Protein AF-A0AAV8E8W4-F1 (afdb_monomer_lite)

Sequence (151 aa):
METLKAFIRPPPPCFDYKTAVHAETRSTVAAVHPELMDLVQGGSLVLVQKRRFGPVPEWRRWFVEPESIWVLGTSHLSEKSAADVERVVGAIRPDNVVVELCRSRAGIMYASADDHNAPLLNSNMFSLSGSRFFGAISRSINLGMLNNSNS

pLDDT: mean 74.59, std 19.93, range [37.84, 97.75]

Foldseek 3Di:
DDDPPPDDDDDPPPDDPLVVQLVVQQVVCVPQPVVLNVCSVVSQKTKDAPVVPDDDDPVCVVDDDDRIDIGGHADQADPVRVVSVVSVCVRVVDPDDDDDDDPLQVCVVPPDPPCPPDDPSPPPPSNDHDPCVPVVVVVVVVPPPPDDDDD

InterPro domains:
  IPR046345 TraB/PryY-like [PTHR21530] (27-118)

Secondary structure (DSSP, 8-state):
--------PPPPTT--HHHHHHHHHHHHHHHH-GGGHHHHHTT-EEEEEGGGS-SPPGGGTT----SEEEEE---TT-HHHHHHHHHHHHHH--S-------HHHHHHHT--TT-TTS------GGG--STTHHHHHHHHHTTSSSS----

Radius of gyration: 22.58 Å; chains: 1; bounding box: 52×32×78 Å

Organism: NCBI:txid906938

Structure (mmCIF, N/CA/C/O backbone):
data_AF-A0AAV8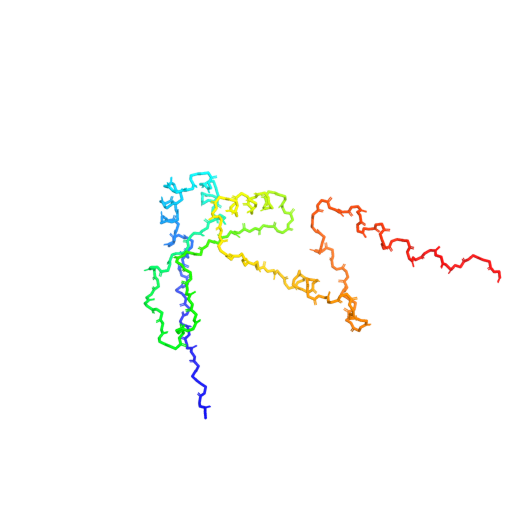E8W4-F1
#
_entry.id   AF-A0AAV8E8W4-F1
#
loop_
_atom_site.group_PDB
_atom_site.id
_atom_site.type_symbol
_atom_site.label_atom_id
_atom_site.label_alt_id
_atom_site.label_comp_id
_atom_site.label_asym_id
_atom_site.label_entity_id
_atom_site.label_seq_id
_atom_site.pdbx_PDB_ins_code
_atom_site.Cartn_x
_atom_site.Cartn_y
_atom_site.Cartn_z
_atom_site.occupancy
_atom_site.B_iso_or_equiv
_atom_site.auth_seq_id
_atom_site.auth_comp_id
_atom_site.auth_asym_id
_atom_site.auth_atom_id
_atom_site.pdbx_PDB_model_num
ATOM 1 N N . MET A 1 1 ? 37.339 3.030 -7.426 1.00 42.34 1 MET A N 1
ATOM 2 C CA . MET A 1 1 ? 35.958 2.519 -7.331 1.00 42.34 1 MET A CA 1
ATOM 3 C C . MET A 1 1 ? 35.044 3.735 -7.358 1.00 42.34 1 MET A C 1
ATOM 5 O O . MET A 1 1 ? 34.866 4.376 -6.332 1.00 42.34 1 MET A O 1
ATOM 9 N N . GLU A 1 2 ? 34.619 4.150 -8.552 1.00 51.53 2 GLU A N 1
ATOM 10 C CA . GLU A 1 2 ? 33.780 5.342 -8.727 1.00 51.53 2 GLU A CA 1
ATOM 11 C C . GLU A 1 2 ? 32.346 5.050 -8.282 1.00 51.53 2 GLU A C 1
ATOM 13 O O . GLU A 1 2 ? 31.753 4.033 -8.642 1.00 51.53 2 GLU A O 1
ATOM 18 N N . THR A 1 3 ? 31.791 5.939 -7.467 1.00 54.34 3 THR A N 1
ATOM 19 C CA . THR A 1 3 ? 30.402 5.888 -7.024 1.00 54.34 3 THR A CA 1
ATOM 20 C C . THR A 1 3 ? 29.497 6.366 -8.157 1.00 54.34 3 THR A C 1
ATOM 22 O O . THR A 1 3 ? 29.391 7.559 -8.436 1.00 54.34 3 THR A O 1
ATOM 25 N N . LEU A 1 4 ? 28.810 5.432 -8.822 1.00 58.31 4 LEU A N 1
ATOM 26 C CA . LEU A 1 4 ? 27.737 5.762 -9.761 1.00 58.31 4 LEU A CA 1
ATOM 27 C C . LEU A 1 4 ? 26.595 6.438 -8.992 1.00 58.31 4 LEU A C 1
ATOM 29 O O . LEU A 1 4 ? 25.781 5.789 -8.334 1.00 58.31 4 LEU A O 1
ATOM 33 N N . LYS A 1 5 ? 26.548 7.770 -9.055 1.00 60.12 5 LYS A N 1
ATOM 34 C CA . LYS A 1 5 ? 25.469 8.573 -8.481 1.00 60.12 5 LYS A CA 1
ATOM 35 C C . LYS A 1 5 ? 24.228 8.392 -9.357 1.00 60.12 5 LYS A C 1
ATOM 37 O O . LYS A 1 5 ? 24.084 9.050 -10.383 1.00 60.12 5 LYS A O 1
ATOM 42 N N . ALA A 1 6 ? 23.351 7.464 -8.978 1.00 63.50 6 ALA A N 1
ATOM 43 C CA . ALA A 1 6 ? 22.080 7.257 -9.662 1.00 63.50 6 ALA A CA 1
ATOM 44 C C . ALA A 1 6 ? 21.242 8.545 -9.584 1.00 63.50 6 ALA A C 1
ATOM 46 O O . ALA A 1 6 ? 20.779 8.940 -8.514 1.00 63.50 6 ALA A O 1
ATOM 47 N N . PHE A 1 7 ? 21.080 9.227 -10.719 1.00 64.00 7 PHE A N 1
ATOM 48 C CA . PHE A 1 7 ? 20.262 10.430 -10.811 1.00 64.00 7 PHE A CA 1
ATOM 49 C C . PHE A 1 7 ? 18.808 10.028 -11.065 1.00 64.00 7 PHE A C 1
ATOM 51 O O . PHE A 1 7 ? 18.405 9.761 -12.199 1.00 64.00 7 PHE A O 1
ATOM 58 N N . ILE A 1 8 ? 18.022 9.950 -9.994 1.00 74.00 8 ILE A N 1
ATOM 59 C CA . ILE A 1 8 ? 16.581 9.715 -10.084 1.00 74.00 8 ILE A CA 1
ATOM 60 C C . ILE A 1 8 ? 15.929 11.043 -10.469 1.00 74.00 8 ILE A C 1
ATOM 62 O O . ILE A 1 8 ? 15.988 12.010 -9.709 1.00 74.00 8 ILE A O 1
ATOM 66 N N . ARG A 1 9 ? 15.322 11.109 -11.660 1.00 76.62 9 ARG A N 1
ATOM 67 C CA . ARG A 1 9 ? 14.542 12.286 -12.061 1.00 76.62 9 ARG A CA 1
ATOM 68 C C . ARG A 1 9 ? 13.274 12.329 -11.205 1.00 76.62 9 ARG A C 1
ATOM 70 O O . ARG A 1 9 ? 12.556 11.327 -11.185 1.00 76.62 9 ARG A O 1
ATOM 77 N N . PRO A 1 10 ? 12.990 13.436 -10.503 1.00 77.31 10 PRO A N 1
ATOM 78 C CA . PRO A 1 10 ? 11.746 13.544 -9.765 1.00 77.31 10 PRO A CA 1
ATOM 79 C C . PRO A 1 10 ? 10.560 13.515 -10.740 1.00 77.31 10 PRO A C 1
ATOM 81 O O . PRO A 1 10 ? 10.707 13.907 -11.905 1.00 77.31 10 PRO A O 1
ATOM 84 N N . PRO A 1 11 ? 9.382 13.063 -10.284 1.00 79.31 11 PRO A N 1
ATOM 85 C CA . PRO A 1 11 ? 8.165 13.209 -11.065 1.00 79.31 11 PRO A CA 1
ATOM 86 C C . PRO A 1 11 ? 7.886 14.699 -11.357 1.00 79.31 11 PRO A C 1
ATOM 88 O O . PRO A 1 11 ? 8.284 15.563 -10.568 1.00 79.31 11 PRO A O 1
ATOM 91 N N . PRO A 1 12 ? 7.212 15.026 -12.477 1.00 88.31 12 PRO A N 1
ATOM 92 C CA . PRO A 1 12 ? 6.802 16.394 -12.780 1.00 88.31 12 PRO A CA 1
ATOM 93 C C . PRO A 1 12 ? 6.003 17.027 -11.626 1.00 88.31 12 PRO A C 1
ATOM 95 O O . PRO A 1 12 ? 5.236 16.316 -10.978 1.00 88.31 12 PRO A O 1
ATOM 98 N N . PRO A 1 13 ? 6.088 18.352 -11.399 1.00 85.69 13 PRO A N 1
ATOM 99 C CA . PRO A 1 13 ? 5.379 19.014 -10.295 1.00 85.69 13 PRO A CA 1
ATOM 100 C C . PRO A 1 13 ? 3.854 18.827 -10.298 1.00 85.69 13 PRO A C 1
ATOM 102 O O . PRO A 1 13 ? 3.220 18.918 -9.255 1.00 85.69 13 PRO A O 1
ATOM 105 N N . CYS A 1 14 ? 3.260 18.569 -11.466 1.00 86.12 14 CYS A N 1
ATOM 106 C CA . CYS A 1 14 ? 1.826 18.335 -11.642 1.00 86.12 14 CYS A CA 1
ATOM 107 C C . CYS A 1 14 ? 1.427 16.850 -11.619 1.00 86.12 14 CYS A C 1
ATOM 109 O O . CYS A 1 14 ? 0.268 16.522 -11.866 1.00 86.12 14 CYS A O 1
ATOM 111 N N . PHE A 1 15 ? 2.372 15.939 -11.387 1.00 80.94 15 PHE A N 1
ATOM 112 C CA . PHE A 1 15 ? 2.097 14.513 -11.434 1.00 80.94 15 PHE A CA 1
ATOM 113 C C . PHE A 1 15 ? 1.403 14.048 -10.151 1.00 80.94 15 PHE A C 1
ATOM 115 O O . PHE A 1 15 ? 2.014 13.981 -9.085 1.00 80.94 15 PHE A O 1
ATOM 122 N N . ASP A 1 16 ? 0.130 13.677 -10.274 1.00 82.00 16 ASP A N 1
ATOM 123 C CA . ASP A 1 16 ? -0.620 13.031 -9.202 1.00 82.00 16 ASP A CA 1
ATOM 124 C C . ASP A 1 16 ? -0.595 11.507 -9.370 1.00 82.00 16 ASP A C 1
ATOM 126 O O . ASP A 1 16 ? -1.309 10.925 -10.195 1.00 82.00 16 ASP A O 1
ATOM 130 N N . TYR A 1 17 ? 0.218 10.853 -8.539 1.00 76.62 17 TYR A N 1
ATOM 131 C CA . TYR A 1 17 ? 0.325 9.399 -8.532 1.00 76.62 17 TYR A CA 1
ATOM 132 C C . TYR A 1 17 ? -1.007 8.723 -8.198 1.00 76.62 17 TYR A C 1
ATOM 134 O O . TYR A 1 17 ? -1.311 7.689 -8.790 1.00 76.62 17 TYR A O 1
ATOM 142 N N . LYS A 1 18 ? -1.821 9.303 -7.299 1.00 74.19 18 LYS A N 1
ATOM 143 C CA . LYS A 1 18 ? -3.108 8.712 -6.907 1.00 74.19 18 LYS A CA 1
ATOM 144 C C . LYS A 1 18 ? -4.025 8.639 -8.115 1.00 74.19 18 LYS A C 1
ATOM 146 O O . LYS A 1 18 ? -4.494 7.557 -8.452 1.00 74.19 18 LYS A O 1
ATOM 151 N N . THR A 1 19 ? -4.203 9.747 -8.830 1.00 80.00 19 THR A N 1
ATOM 152 C CA . THR A 1 19 ? -5.011 9.763 -10.057 1.00 80.00 19 THR A CA 1
ATOM 153 C C . THR A 1 19 ? -4.464 8.797 -11.114 1.00 80.00 19 THR A C 1
ATOM 155 O O . THR A 1 19 ? -5.239 8.063 -11.730 1.00 80.00 19 THR A O 1
ATOM 158 N N . ALA A 1 20 ? -3.138 8.710 -11.272 1.00 81.00 20 ALA A N 1
ATOM 159 C CA . ALA A 1 20 ? -2.498 7.839 -12.261 1.00 81.00 20 ALA A CA 1
ATOM 160 C C . ALA A 1 20 ? -2.723 6.328 -12.030 1.00 81.00 20 ALA A C 1
ATOM 162 O O . ALA A 1 20 ? -2.596 5.535 -12.968 1.00 81.00 20 ALA A O 1
ATOM 163 N N . VAL A 1 21 ? -3.017 5.898 -10.799 1.00 83.62 21 VAL A N 1
ATOM 164 C CA . VAL A 1 21 ? -3.207 4.474 -10.439 1.00 83.62 21 VAL A CA 1
ATOM 165 C C . VAL A 1 21 ? -4.655 4.142 -10.066 1.00 83.62 21 VAL A C 1
ATOM 167 O O . VAL A 1 21 ? -5.040 2.973 -10.024 1.00 83.62 21 VAL A O 1
ATOM 170 N N . HIS A 1 22 ? -5.479 5.159 -9.813 1.00 85.62 22 HIS A N 1
ATOM 171 C CA . HIS A 1 22 ? -6.803 4.997 -9.221 1.00 85.62 22 HIS A CA 1
ATOM 172 C C . HIS A 1 22 ? -7.805 4.275 -10.129 1.00 85.62 22 HIS A C 1
ATOM 174 O O . HIS A 1 22 ? -8.544 3.425 -9.640 1.00 85.62 22 HIS A O 1
ATOM 180 N N . ALA A 1 23 ? -7.821 4.546 -11.439 1.00 86.94 23 ALA A N 1
ATOM 181 C CA . ALA A 1 23 ? -8.746 3.871 -12.360 1.00 86.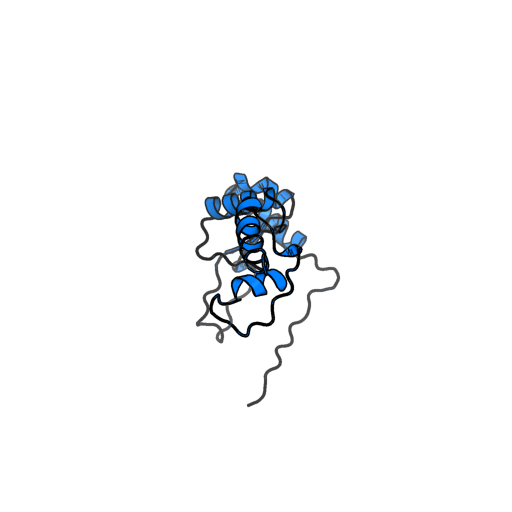94 23 ALA A CA 1
ATOM 182 C C . ALA A 1 23 ? -8.498 2.351 -12.419 1.00 86.94 23 ALA A C 1
ATOM 184 O O . ALA A 1 23 ? -9.432 1.553 -12.354 1.00 86.94 23 ALA A O 1
ATOM 185 N N . GLU A 1 24 ? -7.228 1.953 -12.481 1.00 88.50 24 GLU A N 1
ATOM 186 C CA . GLU A 1 24 ? -6.810 0.549 -12.497 1.00 88.50 24 GLU A CA 1
ATOM 187 C C . GLU A 1 24 ? -7.026 -0.129 -11.141 1.00 88.50 24 GLU A C 1
ATOM 189 O O . GLU A 1 24 ? -7.538 -1.249 -11.095 1.00 88.50 24 GLU A O 1
ATOM 194 N N . THR A 1 25 ? -6.717 0.575 -10.043 1.00 92.50 25 THR A N 1
ATOM 195 C CA . THR A 1 25 ? -7.022 0.113 -8.680 1.00 92.50 25 THR A CA 1
ATOM 196 C C . THR A 1 25 ? -8.516 -0.165 -8.550 1.00 92.50 25 THR A C 1
ATOM 198 O O . THR A 1 25 ? -8.904 -1.264 -8.173 1.00 92.50 25 THR A O 1
ATOM 201 N N . ARG A 1 26 ? -9.367 0.796 -8.928 1.00 94.12 26 ARG A N 1
ATOM 202 C CA . ARG A 1 26 ? -10.825 0.658 -8.864 1.00 94.12 26 ARG A CA 1
ATOM 203 C C . ARG A 1 26 ? -11.320 -0.522 -9.691 1.00 94.12 26 ARG A C 1
ATOM 205 O O . ARG A 1 26 ? -12.110 -1.305 -9.186 1.00 94.12 26 ARG A O 1
ATOM 212 N N . SER A 1 27 ? -10.860 -0.653 -10.935 1.00 93.69 27 SER A N 1
ATOM 213 C CA . SER A 1 27 ? -11.266 -1.756 -11.813 1.00 93.69 27 SER A CA 1
ATOM 214 C C . SER A 1 27 ? -10.895 -3.119 -11.217 1.00 93.69 27 SER A C 1
ATOM 216 O O . SER A 1 27 ? -11.735 -4.009 -11.114 1.00 93.69 27 SER A O 1
ATOM 218 N N . THR A 1 28 ? -9.656 -3.257 -10.736 1.00 93.44 28 THR A N 1
ATOM 219 C CA . THR A 1 28 ? -9.162 -4.517 -10.164 1.00 93.44 28 THR A CA 1
ATOM 220 C C . THR A 1 28 ? -9.876 -4.863 -8.859 1.00 93.44 28 THR A C 1
ATOM 222 O O . THR A 1 28 ? -10.318 -5.993 -8.677 1.00 93.44 28 THR A O 1
ATOM 225 N N . VAL A 1 29 ? -10.042 -3.888 -7.962 1.00 95.38 29 VAL A N 1
ATOM 226 C CA . VAL A 1 29 ? -10.720 -4.097 -6.677 1.00 95.38 29 VAL A CA 1
ATOM 227 C C . VAL A 1 29 ? -12.201 -4.397 -6.883 1.00 95.38 29 VAL A C 1
ATOM 229 O O . VAL A 1 29 ? -12.714 -5.292 -6.229 1.00 95.38 29 VAL A O 1
ATOM 232 N N . ALA A 1 30 ? -12.879 -3.751 -7.836 1.00 95.19 30 ALA A N 1
ATOM 233 C CA . ALA A 1 30 ? -14.277 -4.064 -8.149 1.00 95.19 30 ALA A CA 1
ATOM 234 C C . ALA A 1 30 ? -14.470 -5.523 -8.584 1.00 95.19 30 ALA A C 1
ATOM 236 O O . ALA A 1 30 ? -15.509 -6.111 -8.299 1.00 95.19 30 ALA A O 1
ATOM 237 N N . ALA A 1 31 ? -13.480 -6.086 -9.280 1.00 94.81 31 ALA A N 1
ATOM 238 C CA . ALA A 1 31 ? -13.536 -7.448 -9.790 1.00 94.81 31 ALA A CA 1
ATOM 239 C C . ALA A 1 31 ? -13.132 -8.503 -8.749 1.00 94.81 31 ALA A C 1
ATOM 241 O O . ALA A 1 31 ? -13.734 -9.572 -8.714 1.00 94.81 31 ALA A O 1
ATOM 242 N N . VAL A 1 32 ? -12.104 -8.227 -7.938 1.00 95.00 32 VAL A N 1
ATOM 243 C CA . VAL A 1 32 ? -11.467 -9.246 -7.081 1.00 95.00 32 VAL A CA 1
ATOM 244 C C . VAL A 1 32 ? -11.815 -9.081 -5.601 1.00 95.00 32 VAL A C 1
ATOM 246 O O . VAL A 1 32 ? -11.978 -10.078 -4.908 1.00 95.00 32 VAL A O 1
ATOM 249 N N . HIS A 1 33 ? -11.952 -7.841 -5.128 1.00 96.62 33 HIS A N 1
ATOM 250 C CA . HIS A 1 33 ? -12.168 -7.506 -3.716 1.00 96.62 33 HIS A CA 1
ATOM 251 C C . HIS A 1 33 ? -13.221 -6.394 -3.558 1.00 96.62 33 HIS A C 1
ATOM 253 O O . HIS A 1 33 ? -12.907 -5.316 -3.035 1.00 96.62 33 HIS A O 1
ATOM 259 N N . PRO A 1 34 ? -14.464 -6.580 -4.051 1.00 96.69 34 PRO A N 1
ATOM 260 C CA . PRO A 1 34 ? -15.495 -5.542 -3.997 1.00 96.69 34 PRO A CA 1
ATOM 261 C C . PRO A 1 34 ? -15.785 -5.074 -2.563 1.00 96.69 34 PRO A C 1
ATOM 263 O O . PRO A 1 34 ? -16.160 -3.920 -2.357 1.00 96.69 34 PRO A O 1
ATOM 266 N N . GLU A 1 35 ? -15.540 -5.926 -1.567 1.00 97.19 35 GLU A N 1
ATOM 267 C CA . GLU A 1 35 ? -15.621 -5.616 -0.143 1.00 97.19 35 GLU A CA 1
ATOM 268 C C . GLU A 1 35 ? -14.636 -4.538 0.325 1.00 97.19 35 GLU A C 1
ATOM 270 O O . GLU A 1 35 ? -14.821 -4.025 1.422 1.00 97.19 35 GLU A O 1
ATOM 275 N N . LEU A 1 36 ? -13.614 -4.184 -0.467 1.00 97.56 36 LEU A N 1
ATOM 276 C CA . LEU A 1 36 ? -12.628 -3.130 -0.179 1.00 97.56 36 LEU A CA 1
ATOM 277 C C . LEU A 1 36 ? -12.870 -1.834 -0.975 1.00 97.56 36 LEU A C 1
ATOM 279 O O . LEU A 1 36 ? -12.061 -0.902 -0.917 1.00 97.56 36 LEU A O 1
ATOM 283 N N . MET A 1 37 ? -13.957 -1.760 -1.749 1.00 96.94 37 MET A N 1
ATOM 284 C CA . MET A 1 37 ? -14.214 -0.649 -2.671 1.00 96.94 37 MET A CA 1
ATOM 285 C C . MET A 1 37 ? -14.335 0.707 -1.967 1.00 96.94 37 MET A C 1
ATOM 287 O O . MET A 1 37 ? -13.885 1.722 -2.501 1.00 96.94 37 MET A O 1
ATOM 291 N N . ASP A 1 38 ? -14.900 0.733 -0.763 1.00 96.88 38 ASP A N 1
ATOM 292 C CA . ASP A 1 38 ? -15.025 1.938 0.060 1.00 96.88 38 ASP A CA 1
ATOM 293 C C . ASP A 1 38 ? -13.658 2.578 0.355 1.00 96.88 38 ASP A C 1
ATOM 295 O O . ASP A 1 38 ? -13.528 3.801 0.316 1.00 96.88 38 ASP A O 1
ATOM 299 N N . LEU A 1 39 ? -12.611 1.771 0.565 1.00 96.06 39 LEU A N 1
ATOM 300 C CA . LEU A 1 39 ? -11.256 2.269 0.821 1.00 96.06 39 LEU A CA 1
ATOM 301 C C . LEU A 1 39 ? -10.606 2.860 -0.425 1.00 96.06 39 LEU A C 1
ATOM 303 O O . LEU A 1 39 ? -9.846 3.827 -0.327 1.00 96.06 39 LEU A O 1
ATOM 307 N N . VAL A 1 40 ? -10.904 2.297 -1.596 1.00 95.06 40 VAL A N 1
ATOM 308 C CA . VAL A 1 40 ? -10.432 2.833 -2.878 1.00 95.06 40 VAL A CA 1
ATOM 309 C C . VAL A 1 40 ? -11.144 4.145 -3.187 1.00 95.06 40 VAL A C 1
ATOM 311 O O . VAL A 1 40 ? -10.494 5.129 -3.529 1.00 95.06 40 VAL A O 1
ATOM 314 N N . GLN A 1 41 ? -12.468 4.190 -3.014 1.00 92.94 41 GLN A N 1
ATOM 315 C CA . GLN A 1 41 ? -13.268 5.402 -3.206 1.00 92.94 41 GLN A CA 1
ATOM 316 C C . GLN A 1 41 ? -12.877 6.512 -2.224 1.00 92.94 41 GLN A C 1
ATOM 318 O O . GLN A 1 41 ? -12.823 7.676 -2.612 1.00 92.94 41 GLN A O 1
ATOM 323 N N . GLY A 1 42 ? -12.547 6.147 -0.982 1.00 91.50 42 GLY A N 1
ATOM 324 C CA . GLY A 1 42 ? -12.006 7.055 0.029 1.00 91.50 42 GLY A CA 1
ATOM 325 C C . GLY A 1 42 ? -10.549 7.473 -0.209 1.00 91.50 42 GLY A C 1
ATOM 326 O O . GLY A 1 42 ? -10.045 8.344 0.495 1.00 91.50 42 GLY A O 1
ATOM 327 N N . GLY A 1 43 ? -9.860 6.879 -1.190 1.00 91.44 43 GLY A N 1
ATOM 328 C CA . GLY A 1 43 ? -8.469 7.198 -1.525 1.00 91.44 43 GLY A CA 1
ATOM 329 C C . GLY A 1 43 ? -7.437 6.711 -0.502 1.00 91.44 43 GLY A C 1
ATOM 330 O O . GLY A 1 43 ? -6.299 7.196 -0.511 1.00 91.44 43 GLY A O 1
ATOM 331 N N . SER A 1 44 ? -7.828 5.778 0.370 1.00 93.44 44 SER A N 1
ATOM 332 C CA . SER A 1 44 ? -6.976 5.178 1.401 1.00 93.44 44 SER A CA 1
ATOM 333 C C . SER A 1 44 ? -6.310 3.886 0.943 1.00 93.44 44 SER A C 1
ATOM 335 O O . SER A 1 44 ? -5.269 3.546 1.490 1.00 93.44 44 SER A O 1
ATOM 337 N N . LEU A 1 45 ? -6.860 3.181 -0.050 1.00 95.38 45 LEU A N 1
ATOM 338 C CA . LEU A 1 45 ? -6.275 1.958 -0.602 1.00 95.38 45 LEU A CA 1
ATOM 339 C C . LEU A 1 45 ? -5.878 2.149 -2.068 1.00 95.38 45 LEU A C 1
ATOM 341 O O . LEU A 1 45 ? -6.680 2.590 -2.892 1.00 95.38 45 LEU A O 1
ATOM 345 N N . VAL A 1 46 ? -4.637 1.788 -2.386 1.00 94.56 46 VAL A N 1
ATOM 346 C CA . VAL A 1 46 ? -4.054 1.869 -3.728 1.00 94.56 46 VAL A CA 1
ATOM 347 C C . VAL A 1 46 ? -3.386 0.546 -4.089 1.00 94.56 46 VAL A C 1
ATOM 349 O O . VAL A 1 46 ? -2.689 -0.044 -3.265 1.00 94.56 46 VAL A O 1
ATOM 352 N N . LEU A 1 47 ? -3.558 0.110 -5.338 1.00 93.69 47 LEU A N 1
ATOM 353 C CA . LEU A 1 47 ? -2.876 -1.048 -5.909 1.00 93.69 47 LEU A CA 1
ATOM 354 C C . LEU A 1 47 ? -1.811 -0.590 -6.911 1.00 93.69 47 LEU A C 1
ATOM 356 O O . LEU A 1 47 ? -2.094 0.142 -7.860 1.00 93.69 47 LEU A O 1
ATOM 360 N N . VAL A 1 48 ? -0.588 -1.077 -6.726 1.00 90.31 48 VAL A N 1
ATOM 361 C CA . VAL A 1 48 ? 0.542 -0.877 -7.631 1.00 90.31 48 VAL A CA 1
ATOM 362 C C . VAL A 1 48 ? 0.940 -2.226 -8.209 1.00 90.31 48 VAL A C 1
ATOM 364 O O . VAL A 1 48 ? 1.315 -3.131 -7.472 1.00 90.31 48 VAL A O 1
ATOM 367 N N . GLN A 1 49 ? 0.855 -2.378 -9.528 1.00 87.25 49 GLN A N 1
ATOM 368 C CA . GLN A 1 49 ? 1.197 -3.632 -10.200 1.00 87.25 49 GLN A CA 1
ATOM 369 C C . GLN A 1 49 ? 2.539 -3.527 -10.909 1.00 87.25 49 GLN A C 1
ATOM 371 O O . GLN A 1 49 ? 2.808 -2.550 -11.613 1.00 87.25 49 GLN A O 1
ATOM 376 N N . LYS A 1 50 ? 3.342 -4.582 -10.778 1.00 82.50 50 LYS A N 1
ATOM 377 C CA . LYS A 1 50 ? 4.680 -4.690 -11.363 1.00 82.50 50 LYS A CA 1
ATOM 378 C C . LYS A 1 50 ? 4.701 -4.446 -12.863 1.00 82.50 50 LYS A C 1
ATOM 380 O O . LYS A 1 50 ? 5.596 -3.772 -13.343 1.00 82.50 50 LYS A O 1
ATOM 385 N N . ARG A 1 51 ? 3.672 -4.896 -13.594 1.00 76.19 51 ARG A N 1
ATOM 386 C CA . ARG A 1 51 ? 3.530 -4.705 -15.054 1.00 76.19 51 ARG A CA 1
ATOM 387 C C . ARG A 1 51 ? 3.657 -3.250 -15.530 1.00 76.19 51 ARG A C 1
ATOM 389 O O . ARG A 1 51 ? 3.848 -3.019 -16.719 1.00 76.19 51 ARG A O 1
ATOM 396 N N . ARG A 1 52 ? 3.515 -2.272 -14.628 1.00 73.31 52 ARG A N 1
ATOM 397 C CA . ARG A 1 52 ? 3.705 -0.842 -14.917 1.00 73.31 52 ARG A CA 1
ATOM 398 C C . ARG A 1 52 ? 5.167 -0.420 -14.987 1.00 73.31 52 ARG A C 1
ATOM 400 O O . ARG A 1 52 ? 5.473 0.610 -15.582 1.00 73.31 52 ARG A O 1
ATOM 407 N N . PHE A 1 53 ? 6.050 -1.177 -14.357 1.00 71.06 53 PHE A N 1
ATOM 408 C CA . PHE A 1 53 ? 7.473 -0.913 -14.310 1.00 71.06 53 PHE A CA 1
ATOM 409 C C . PHE A 1 53 ? 8.156 -1.929 -15.224 1.00 71.06 53 PHE A C 1
ATOM 411 O O . PHE A 1 53 ? 7.761 -3.090 -15.296 1.00 71.06 53 PHE A O 1
ATOM 418 N N . GLY A 1 54 ? 9.108 -1.453 -16.029 1.00 72.75 54 GLY A N 1
ATOM 419 C CA . GLY A 1 54 ? 9.804 -2.283 -17.011 1.00 72.75 54 GLY A CA 1
ATOM 420 C C . GLY A 1 54 ? 10.531 -3.480 -16.377 1.00 72.75 54 GLY A C 1
ATOM 421 O O . GLY A 1 54 ? 10.499 -3.667 -15.161 1.00 72.75 54 GLY A O 1
ATOM 422 N N . PRO A 1 55 ? 11.218 -4.300 -17.184 1.00 76.38 55 PRO A N 1
ATOM 423 C CA . PRO A 1 55 ? 11.908 -5.479 -16.673 1.00 76.38 55 PRO A CA 1
ATOM 424 C C . PRO A 1 55 ? 12.877 -5.123 -15.537 1.00 76.38 55 PRO A C 1
ATOM 426 O O . PRO A 1 55 ? 13.549 -4.088 -15.577 1.00 76.38 55 PRO A O 1
ATOM 429 N N . VAL A 1 56 ? 12.965 -6.007 -14.536 1.00 72.19 56 VAL A N 1
ATOM 430 C CA . VAL A 1 56 ? 13.896 -5.848 -13.412 1.00 72.19 56 VAL A CA 1
ATOM 431 C C . VAL A 1 56 ? 15.324 -5.753 -13.969 1.00 72.19 56 VAL A C 1
ATOM 433 O O . VAL A 1 56 ? 15.745 -6.650 -14.704 1.00 72.19 56 VAL A O 1
ATOM 436 N N . PRO A 1 57 ? 16.088 -4.696 -13.640 1.00 77.94 57 PRO A N 1
ATOM 437 C CA . PRO A 1 57 ? 17.453 -4.546 -14.125 1.00 77.94 57 PRO A CA 1
ATOM 438 C C . PRO A 1 57 ? 18.355 -5.722 -13.726 1.00 77.94 57 PRO A C 1
ATOM 440 O O . PRO A 1 57 ? 18.258 -6.239 -12.613 1.00 77.94 57 PRO A O 1
ATOM 443 N N . GLU A 1 58 ? 19.308 -6.090 -14.587 1.00 79.56 58 GLU A N 1
ATOM 444 C CA . GLU A 1 58 ? 20.175 -7.263 -14.377 1.00 79.56 58 GLU A CA 1
ATOM 445 C C . GLU A 1 58 ? 20.981 -7.252 -13.067 1.00 79.56 58 GLU A C 1
ATOM 447 O O . GLU A 1 58 ? 21.331 -8.313 -12.548 1.00 79.56 58 GLU A O 1
ATOM 452 N N . TRP A 1 59 ? 21.272 -6.071 -12.519 1.00 78.19 59 TRP A N 1
ATOM 453 C CA . TRP A 1 59 ? 22.001 -5.889 -11.259 1.00 78.19 59 TRP A CA 1
ATOM 454 C C . TRP A 1 59 ? 21.127 -6.097 -10.009 1.00 78.19 59 TRP A C 1
ATOM 456 O O . TRP A 1 59 ? 21.626 -6.013 -8.892 1.00 78.19 59 TRP A O 1
ATOM 466 N N . ARG A 1 60 ? 19.825 -6.368 -10.171 1.00 75.44 60 ARG A N 1
ATOM 467 C CA . ARG A 1 60 ? 18.872 -6.666 -9.088 1.00 75.44 60 ARG A CA 1
ATOM 468 C C . ARG A 1 60 ? 18.300 -8.083 -9.147 1.00 75.44 60 ARG A C 1
ATOM 470 O O . ARG A 1 60 ? 17.304 -8.355 -8.493 1.00 75.44 60 ARG A O 1
ATOM 477 N N . ARG A 1 61 ? 18.951 -9.009 -9.860 1.00 69.94 61 ARG A N 1
ATOM 478 C CA . ARG A 1 61 ? 18.476 -10.398 -10.038 1.00 69.94 61 ARG A CA 1
ATOM 479 C C . ARG A 1 61 ? 18.200 -11.166 -8.737 1.00 69.94 61 ARG A C 1
ATOM 481 O O . ARG A 1 61 ? 17.359 -12.056 -8.742 1.00 69.94 61 ARG A O 1
ATOM 488 N N . TRP A 1 62 ? 18.874 -10.827 -7.636 1.00 73.06 62 TRP A N 1
ATOM 489 C CA . TRP A 1 62 ? 18.653 -11.454 -6.322 1.00 73.06 62 TRP A CA 1
ATOM 490 C C . TRP A 1 62 ? 17.371 -10.986 -5.618 1.00 73.06 62 TRP A C 1
ATOM 492 O O . TRP A 1 62 ? 16.983 -11.570 -4.612 1.00 73.06 62 TRP A O 1
ATOM 502 N N . PHE A 1 63 ? 16.727 -9.930 -6.121 1.00 72.75 63 PHE A N 1
ATOM 503 C CA . PHE A 1 63 ? 15.481 -9.392 -5.594 1.00 72.75 63 PHE A CA 1
ATOM 504 C C . PHE A 1 63 ? 14.331 -9.712 -6.549 1.00 72.75 63 PHE A C 1
ATOM 506 O O . PHE A 1 63 ? 14.332 -9.295 -7.708 1.00 72.75 63 PHE A O 1
ATOM 513 N N . VAL A 1 64 ? 13.327 -10.427 -6.046 1.00 75.62 64 VAL A N 1
ATOM 514 C CA . VAL A 1 64 ? 12.088 -10.689 -6.778 1.00 75.62 64 VAL A CA 1
ATOM 515 C C . VAL A 1 64 ? 11.086 -9.602 -6.410 1.00 75.62 64 VAL A C 1
ATOM 517 O O . VAL A 1 64 ? 10.593 -9.559 -5.286 1.00 75.62 64 VAL A O 1
ATOM 520 N N . GLU A 1 65 ? 10.801 -8.703 -7.352 1.00 76.50 65 GLU A N 1
ATOM 521 C CA . GLU A 1 65 ? 9.761 -7.693 -7.156 1.00 76.50 65 GLU A CA 1
ATOM 522 C C . GLU A 1 65 ? 8.379 -8.367 -7.110 1.00 76.50 65 GLU A C 1
ATOM 524 O O . GLU A 1 65 ? 8.089 -9.182 -8.001 1.00 76.50 65 GLU A O 1
ATOM 529 N N . PRO A 1 66 ? 7.538 -8.046 -6.106 1.00 86.38 66 PRO A N 1
ATOM 530 C CA . PRO A 1 66 ? 6.199 -8.608 -5.995 1.00 86.38 66 PRO A CA 1
ATOM 531 C C . PRO A 1 66 ? 5.338 -8.207 -7.195 1.00 86.38 66 PRO A C 1
ATOM 533 O O . PRO A 1 66 ? 5.442 -7.094 -7.701 1.00 86.38 66 PRO A O 1
ATOM 536 N N . GLU A 1 67 ? 4.442 -9.096 -7.624 1.00 87.38 67 GLU A N 1
ATOM 537 C CA . GLU A 1 67 ? 3.529 -8.824 -8.746 1.00 87.38 67 GLU A CA 1
ATOM 538 C C . GLU A 1 67 ? 2.557 -7.670 -8.444 1.00 87.38 67 GLU A C 1
ATOM 540 O O . GLU A 1 67 ? 2.196 -6.889 -9.332 1.00 87.38 67 GLU A O 1
ATOM 545 N N . SER A 1 68 ? 2.181 -7.523 -7.172 1.00 91.19 68 SER A N 1
ATOM 546 C CA . SER A 1 68 ? 1.332 -6.446 -6.672 1.00 91.19 68 SER A CA 1
ATOM 547 C C . SER A 1 68 ? 1.803 -5.934 -5.318 1.00 91.19 68 SER A C 1
ATOM 549 O O . SER A 1 68 ? 2.096 -6.723 -4.421 1.00 91.19 68 SER A O 1
ATOM 551 N N . ILE A 1 69 ? 1.778 -4.617 -5.14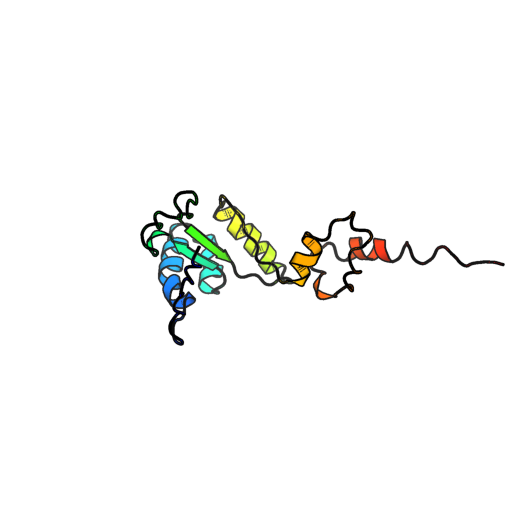8 1.00 92.62 69 ILE A N 1
ATOM 552 C CA . ILE A 1 69 ? 1.963 -3.929 -3.874 1.00 92.62 69 ILE A CA 1
ATOM 553 C C . ILE A 1 69 ? 0.659 -3.207 -3.545 1.00 92.62 69 ILE A C 1
ATOM 555 O O . ILE A 1 69 ? 0.165 -2.400 -4.334 1.00 92.62 69 ILE A O 1
ATOM 559 N N . TRP A 1 70 ? 0.120 -3.485 -2.363 1.00 94.69 70 TRP A N 1
ATOM 560 C CA . TRP A 1 70 ? -1.070 -2.831 -1.833 1.00 94.69 70 TRP A CA 1
ATOM 561 C C . TRP A 1 70 ? -0.652 -1.808 -0.785 1.00 94.69 70 TRP A C 1
ATOM 563 O O . TRP A 1 70 ? 0.008 -2.150 0.195 1.00 94.69 70 TRP A O 1
ATOM 573 N N . VAL A 1 71 ? -1.017 -0.547 -1.002 1.00 94.81 71 VAL A N 1
ATOM 574 C CA . VAL A 1 71 ? -0.677 0.560 -0.105 1.00 94.81 71 VAL A CA 1
ATOM 575 C C . VAL A 1 71 ? -1.946 1.034 0.585 1.00 94.81 71 VAL A C 1
ATOM 577 O O . VAL A 1 71 ? -2.854 1.548 -0.069 1.00 94.81 71 VAL A O 1
ATOM 580 N N . LEU A 1 72 ? -1.994 0.869 1.908 1.00 95.44 72 LEU A N 1
ATOM 581 C CA . LEU A 1 72 ? -3.087 1.324 2.761 1.00 95.44 72 LEU A CA 1
ATOM 582 C C . LEU A 1 72 ? -2.626 2.510 3.618 1.00 95.44 72 LEU A C 1
ATOM 584 O O . LEU A 1 72 ? -1.747 2.378 4.468 1.00 95.44 72 LEU A O 1
ATOM 588 N N . GLY A 1 73 ? -3.237 3.672 3.407 1.00 93.06 73 GLY A N 1
ATOM 589 C CA . GLY A 1 73 ? -3.055 4.847 4.250 1.00 93.06 73 GLY A CA 1
ATOM 590 C C . GLY A 1 73 ? -3.803 4.685 5.569 1.00 93.06 73 GLY A C 1
ATOM 591 O O . GLY A 1 73 ? -5.012 4.461 5.576 1.00 93.06 73 GLY A O 1
ATOM 592 N N . THR A 1 74 ? -3.093 4.830 6.688 1.00 91.19 74 THR A N 1
ATOM 593 C CA . THR A 1 74 ? -3.664 4.693 8.032 1.00 91.19 74 THR A CA 1
ATOM 594 C C . THR A 1 74 ? -3.402 5.933 8.879 1.00 91.19 74 THR A C 1
ATOM 596 O O . THR A 1 74 ? -2.420 6.650 8.697 1.00 91.19 74 THR A O 1
ATOM 599 N N . SER A 1 75 ? -4.298 6.189 9.831 1.00 87.12 75 SER A N 1
ATOM 600 C CA . SER A 1 75 ? -4.070 7.137 10.921 1.00 87.12 75 SER A CA 1
ATOM 601 C C . SER A 1 75 ? -3.790 6.382 12.212 1.00 87.12 75 SER A C 1
ATOM 603 O O . SER A 1 75 ? -4.547 5.492 12.605 1.00 87.12 75 SER A O 1
ATOM 605 N N . HIS A 1 76 ? -2.720 6.784 12.889 1.00 72.00 76 HIS A N 1
ATOM 606 C CA . HIS A 1 76 ? -2.102 6.063 13.990 1.00 72.00 76 HIS A CA 1
ATOM 607 C C . HIS A 1 76 ? -2.874 6.123 15.321 1.00 72.00 76 HIS A C 1
ATOM 609 O O . HIS A 1 76 ? -2.433 5.499 16.284 1.00 72.00 76 HIS A O 1
ATOM 615 N N . LEU A 1 77 ? -3.991 6.861 15.381 1.00 79.00 77 LEU A N 1
ATOM 616 C CA . LEU A 1 77 ? -4.902 6.967 16.536 1.00 79.00 77 LEU A CA 1
ATOM 617 C C . LEU A 1 77 ? -6.333 6.498 16.228 1.00 79.00 77 LEU A C 1
ATOM 619 O O . LEU A 1 77 ? -7.209 6.614 17.077 1.00 79.00 77 LEU A O 1
ATOM 623 N N . SER A 1 78 ? -6.593 6.013 15.016 1.00 88.12 78 SER A N 1
ATOM 624 C CA . SER A 1 78 ? -7.948 5.690 14.571 1.00 88.12 78 SER A CA 1
ATOM 625 C C . SER A 1 78 ? -8.209 4.192 14.686 1.00 88.12 78 SER A C 1
ATOM 627 O O . SER A 1 78 ? -7.577 3.395 13.991 1.00 88.12 78 SER A O 1
ATOM 629 N N . GLU A 1 79 ? -9.177 3.815 15.525 1.00 90.06 79 GLU A N 1
ATOM 630 C CA . GLU A 1 79 ? -9.678 2.435 15.612 1.00 90.06 79 GLU A CA 1
ATOM 631 C C . GLU A 1 79 ? -10.182 1.940 14.254 1.00 90.06 79 GLU A C 1
ATOM 633 O O . GLU A 1 79 ? -9.915 0.805 13.866 1.00 90.06 79 GLU A O 1
ATOM 638 N N . LYS A 1 80 ? -10.812 2.828 13.473 1.00 92.81 80 LYS A N 1
ATOM 639 C CA . LYS A 1 80 ? -11.211 2.531 12.096 1.00 92.81 80 LYS A CA 1
ATOM 640 C C . LYS A 1 80 ? -10.014 2.124 11.231 1.00 92.81 80 LYS A C 1
ATOM 642 O O . LYS A 1 80 ? -10.135 1.165 10.481 1.00 92.81 80 LYS A O 1
ATOM 647 N N . SER A 1 81 ? -8.860 2.789 11.357 1.00 92.44 81 SER A N 1
ATOM 648 C CA . SER A 1 81 ? -7.661 2.392 10.602 1.00 92.44 81 SER A CA 1
ATOM 649 C C . SER A 1 81 ? -7.206 0.980 10.962 1.00 92.44 81 SER A C 1
ATOM 651 O O . SER A 1 81 ? -6.769 0.248 10.083 1.00 92.44 81 SER A O 1
ATOM 653 N N . ALA A 1 82 ? -7.292 0.595 12.240 1.00 92.25 82 ALA A N 1
ATOM 654 C CA . ALA A 1 82 ? -6.918 -0.748 12.679 1.00 92.25 82 ALA A CA 1
ATOM 655 C C . ALA A 1 82 ? -7.871 -1.810 12.105 1.00 92.25 82 ALA A C 1
ATOM 657 O O . ALA A 1 82 ? -7.407 -2.813 11.568 1.00 92.25 82 ALA A O 1
ATOM 658 N N . ALA A 1 83 ? -9.181 -1.548 12.133 1.00 94.75 83 ALA A N 1
ATOM 659 C CA . ALA A 1 83 ? -10.180 -2.421 11.516 1.00 94.75 83 ALA A CA 1
ATOM 660 C C . ALA A 1 83 ? -10.013 -2.510 9.986 1.00 94.75 83 ALA A C 1
ATOM 662 O O . ALA A 1 83 ? -10.140 -3.585 9.402 1.00 94.75 83 ALA A O 1
ATOM 663 N N . ASP A 1 84 ? -9.682 -1.397 9.325 1.00 96.12 84 ASP A N 1
ATOM 664 C CA . ASP A 1 84 ? -9.416 -1.375 7.885 1.00 96.12 84 ASP A CA 1
ATOM 665 C C . ASP A 1 84 ? -8.149 -2.181 7.534 1.00 96.12 84 ASP A C 1
ATOM 667 O O . ASP A 1 84 ? -8.158 -2.905 6.542 1.00 96.12 84 ASP A O 1
ATOM 671 N N . VAL A 1 85 ? -7.095 -2.140 8.363 1.00 95.81 85 VAL A N 1
ATOM 672 C CA . VAL A 1 85 ? -5.907 -3.005 8.205 1.00 95.81 85 VAL A CA 1
ATOM 673 C C . VAL A 1 85 ? -6.284 -4.480 8.315 1.00 95.81 85 VAL A C 1
ATOM 675 O O . VAL A 1 85 ? -5.906 -5.263 7.446 1.00 95.81 85 VAL A O 1
ATOM 678 N N . GLU A 1 86 ? -7.033 -4.861 9.351 1.00 96.50 86 GLU A N 1
ATOM 679 C CA . GLU A 1 86 ? -7.465 -6.248 9.557 1.00 96.50 86 GLU A CA 1
ATOM 680 C C . GLU A 1 86 ? -8.273 -6.762 8.362 1.00 96.50 86 GLU A C 1
ATOM 682 O O . GLU A 1 86 ? -7.986 -7.832 7.821 1.00 96.50 86 GLU A O 1
ATOM 687 N N . ARG A 1 87 ? -9.219 -5.950 7.881 1.00 97.19 87 ARG A N 1
ATOM 688 C CA . ARG A 1 87 ? -10.037 -6.267 6.710 1.00 97.19 87 ARG A CA 1
ATOM 689 C C . ARG A 1 87 ? -9.197 -6.440 5.444 1.00 97.19 87 ARG A C 1
ATOM 691 O O . ARG A 1 87 ? -9.379 -7.416 4.722 1.00 97.19 87 ARG A O 1
ATOM 698 N N . VAL A 1 88 ? -8.268 -5.521 5.179 1.00 97.56 88 VAL A N 1
ATOM 699 C CA . VAL A 1 88 ? -7.404 -5.554 3.987 1.00 97.56 88 VAL A CA 1
ATOM 700 C C . VAL A 1 88 ? -6.467 -6.763 4.016 1.00 97.56 88 VAL A C 1
ATOM 702 O O . VAL A 1 88 ? -6.370 -7.482 3.024 1.00 97.56 88 VAL A O 1
ATOM 705 N N . VAL A 1 89 ? -5.814 -7.035 5.149 1.00 97.50 89 VAL A N 1
ATOM 706 C CA . VAL A 1 89 ? -4.921 -8.196 5.299 1.00 97.50 89 VAL A CA 1
ATOM 707 C C . VAL A 1 89 ? -5.701 -9.506 5.179 1.00 97.50 89 VAL A C 1
ATOM 709 O O . VAL A 1 89 ? -5.237 -10.423 4.503 1.00 97.50 89 VAL A O 1
ATOM 712 N N . GLY A 1 90 ? -6.888 -9.589 5.785 1.00 97.75 90 GLY A N 1
ATOM 713 C CA . GLY A 1 90 ? -7.745 -10.772 5.712 1.00 97.75 90 GLY A CA 1
ATOM 714 C C . GLY A 1 90 ? -8.242 -11.074 4.297 1.00 97.75 90 GLY A C 1
ATOM 715 O O . GLY A 1 90 ? -8.237 -12.234 3.890 1.00 97.75 90 GLY A O 1
ATOM 716 N N . ALA A 1 91 ? -8.622 -10.042 3.540 1.00 97.19 91 ALA A N 1
ATOM 717 C CA . ALA A 1 91 ? -9.104 -10.181 2.167 1.00 97.19 91 ALA A CA 1
ATOM 718 C C . ALA A 1 91 ? -7.978 -10.518 1.174 1.00 97.19 91 ALA A C 1
ATOM 720 O O . ALA A 1 91 ? -8.104 -11.453 0.386 1.00 97.19 91 ALA A O 1
ATOM 721 N N . ILE A 1 92 ? -6.865 -9.778 1.225 1.00 96.00 92 ILE A N 1
ATOM 722 C CA . ILE A 1 92 ? -5.776 -9.892 0.240 1.00 96.00 92 ILE A CA 1
ATOM 723 C C . ILE A 1 92 ? -4.851 -11.070 0.549 1.00 96.00 92 ILE A C 1
ATOM 725 O O . ILE A 1 92 ? -4.286 -11.658 -0.369 1.00 96.00 92 ILE A O 1
ATOM 729 N N . ARG A 1 93 ? -4.681 -11.410 1.834 1.00 96.44 93 ARG A N 1
ATOM 730 C CA . ARG A 1 93 ? -3.744 -12.437 2.319 1.00 96.44 93 ARG A CA 1
ATOM 731 C C . ARG A 1 93 ? -2.327 -12.273 1.731 1.00 96.44 93 ARG A C 1
ATOM 733 O O . ARG A 1 93 ? -1.835 -13.191 1.077 1.00 96.44 93 ARG A O 1
ATOM 740 N N . PRO A 1 94 ? -1.674 -11.113 1.929 1.00 95.25 94 PRO A N 1
ATOM 741 C CA . PRO A 1 94 ? -0.377 -10.834 1.321 1.00 95.25 94 PRO A CA 1
ATOM 742 C C . PRO A 1 94 ? 0.726 -11.746 1.875 1.00 95.25 94 PRO A C 1
ATOM 744 O O . PRO A 1 94 ? 0.724 -12.074 3.061 1.00 95.25 94 PRO A O 1
ATOM 747 N N . ASP A 1 95 ? 1.720 -12.072 1.044 1.00 93.50 95 ASP A N 1
ATOM 748 C CA . ASP A 1 95 ? 2.897 -12.846 1.472 1.00 93.50 95 ASP A CA 1
ATOM 749 C C . ASP A 1 95 ? 3.748 -12.093 2.501 1.00 93.50 95 ASP A C 1
ATOM 751 O O . ASP A 1 95 ? 4.371 -12.690 3.375 1.00 93.50 95 ASP A O 1
ATOM 755 N N . ASN A 1 96 ? 3.788 -10.764 2.385 1.00 92.81 96 ASN A N 1
ATOM 756 C CA . ASN A 1 96 ? 4.581 -9.891 3.238 1.00 92.81 96 ASN A CA 1
ATOM 757 C C . ASN A 1 96 ? 3.777 -8.646 3.611 1.00 92.81 96 ASN A C 1
ATOM 759 O O . ASN A 1 96 ? 3.142 -8.026 2.756 1.00 92.81 96 ASN A O 1
ATOM 763 N N . VAL A 1 97 ? 3.865 -8.240 4.878 1.00 93.56 97 VAL A N 1
ATOM 764 C CA . VAL A 1 97 ? 3.299 -6.982 5.377 1.00 93.56 97 VAL A CA 1
ATOM 765 C C . VAL A 1 97 ? 4.443 -6.076 5.811 1.00 93.56 97 VAL A C 1
ATOM 767 O O . VAL A 1 97 ? 5.267 -6.453 6.640 1.00 93.56 97 VAL A O 1
ATOM 770 N N . VAL A 1 98 ? 4.484 -4.869 5.249 1.00 91.88 98 VAL A N 1
ATOM 771 C CA . VAL A 1 98 ? 5.467 -3.836 5.589 1.00 91.88 98 VAL A CA 1
ATOM 772 C C . VAL A 1 98 ? 4.733 -2.662 6.220 1.00 91.88 98 VAL A C 1
ATOM 774 O O . VAL A 1 98 ? 3.707 -2.223 5.707 1.00 91.88 98 VAL A O 1
ATOM 777 N N . VAL A 1 99 ? 5.266 -2.148 7.328 1.00 90.62 99 VAL A N 1
ATOM 778 C CA . VAL A 1 99 ? 4.680 -1.022 8.061 1.00 90.62 99 VAL A CA 1
ATOM 779 C C . VAL A 1 99 ? 5.637 0.163 8.010 1.00 90.62 99 VAL A C 1
ATOM 781 O O . VAL A 1 99 ? 6.789 0.053 8.427 1.00 90.62 99 VAL A O 1
ATOM 784 N N . GLU A 1 100 ? 5.156 1.304 7.518 1.00 88.62 100 GLU A N 1
ATOM 785 C CA . GLU A 1 100 ? 5.850 2.583 7.677 1.00 88.62 100 GLU A CA 1
ATOM 786 C C . GLU A 1 100 ? 5.499 3.154 9.053 1.00 88.62 100 GLU A C 1
ATOM 788 O O . GLU A 1 100 ? 4.332 3.225 9.443 1.00 88.62 100 GLU A O 1
ATOM 793 N N . LEU A 1 101 ? 6.529 3.484 9.826 1.00 83.75 101 LEU A N 1
ATOM 794 C CA . LEU A 1 101 ? 6.387 4.008 11.174 1.00 83.75 101 LEU A CA 1
ATOM 795 C C . LEU A 1 101 ? 7.046 5.376 11.240 1.00 83.75 101 LEU A C 1
ATOM 797 O O . LEU A 1 101 ? 8.228 5.522 10.929 1.00 83.75 101 LEU A O 1
ATOM 801 N N . CYS A 1 102 ? 6.323 6.351 11.791 1.00 83.88 102 CYS A N 1
ATOM 802 C CA . CYS A 1 102 ? 6.930 7.615 12.180 1.00 83.88 102 CYS A CA 1
ATOM 803 C C . CYS A 1 102 ? 8.116 7.367 13.130 1.00 83.88 102 CYS A C 1
ATOM 805 O O . CYS A 1 102 ? 8.098 6.436 13.941 1.00 83.88 102 CYS A O 1
ATOM 807 N N . ARG A 1 103 ? 9.117 8.256 13.091 1.00 80.06 103 ARG A N 1
ATOM 808 C CA . ARG A 1 103 ? 10.378 8.136 13.849 1.00 80.06 103 ARG A CA 1
ATOM 809 C C . ARG A 1 103 ? 10.194 7.749 15.323 1.00 80.06 103 ARG A C 1
ATOM 811 O O . ARG A 1 103 ? 10.941 6.917 15.824 1.00 80.06 103 ARG A O 1
ATOM 818 N N . SER A 1 104 ? 9.209 8.329 16.012 1.00 80.31 104 SER A N 1
ATOM 819 C CA . SER A 1 104 ? 8.923 8.019 17.421 1.00 80.31 104 SER A CA 1
ATOM 820 C C . SER A 1 104 ? 8.487 6.568 17.640 1.00 80.31 104 SER A C 1
ATOM 822 O O . SER A 1 104 ? 8.922 5.936 18.598 1.00 80.31 104 SER A O 1
ATOM 824 N N . ARG A 1 105 ? 7.663 6.018 16.742 1.00 78.50 105 ARG A N 1
ATOM 825 C CA . ARG A 1 105 ? 7.160 4.640 16.830 1.00 78.50 105 ARG A CA 1
ATOM 826 C C . ARG A 1 105 ? 8.223 3.618 16.468 1.00 78.50 105 ARG A C 1
ATOM 828 O O . ARG A 1 105 ? 8.340 2.610 17.157 1.00 78.50 105 ARG A O 1
ATOM 835 N N . ALA A 1 106 ? 9.029 3.914 15.449 1.00 82.06 106 ALA A N 1
ATOM 836 C CA . ALA A 1 106 ? 10.213 3.116 15.152 1.00 82.06 106 ALA A CA 1
ATOM 837 C C . ALA A 1 106 ? 11.159 3.078 16.367 1.00 82.06 106 ALA A C 1
ATOM 839 O O . ALA A 1 106 ? 11.615 2.007 16.751 1.00 82.06 106 ALA A O 1
ATOM 840 N N . GLY A 1 107 ? 11.374 4.222 17.028 1.00 77.31 107 GLY A N 1
ATOM 841 C CA . GLY A 1 107 ? 12.213 4.317 18.225 1.00 77.31 107 GLY A CA 1
ATOM 842 C C . GLY A 1 107 ? 11.765 3.424 19.386 1.00 77.31 107 GLY A C 1
ATOM 843 O O . GLY A 1 107 ? 12.615 2.874 20.068 1.00 77.31 107 GLY A O 1
ATOM 844 N N . ILE A 1 108 ? 10.458 3.230 19.585 1.00 78.19 108 ILE A N 1
ATOM 845 C CA . ILE A 1 108 ? 9.936 2.333 20.633 1.00 78.19 108 ILE A CA 1
ATOM 846 C C . ILE A 1 108 ? 10.062 0.867 20.238 1.00 78.19 108 ILE A C 1
ATOM 848 O O . ILE A 1 108 ? 10.446 0.049 21.064 1.00 78.19 108 ILE A O 1
ATOM 852 N N . MET A 1 109 ? 9.741 0.525 18.989 1.00 73.62 109 MET A N 1
ATOM 853 C CA . MET A 1 109 ? 9.783 -0.864 18.525 1.00 73.62 109 MET A CA 1
ATOM 854 C C . MET A 1 109 ? 11.202 -1.447 18.565 1.00 73.62 109 MET A C 1
ATOM 856 O O . MET A 1 109 ? 11.366 -2.638 18.813 1.00 73.62 109 MET A O 1
ATOM 860 N N . TYR A 1 110 ? 12.212 -0.604 18.337 1.00 71.38 110 TYR A N 1
ATOM 861 C CA . TYR A 1 110 ? 13.624 -0.987 18.358 1.00 71.38 110 TYR A CA 1
ATOM 862 C C . TYR A 1 110 ? 14.351 -0.617 19.661 1.00 71.38 110 TYR A C 1
ATOM 864 O O . TYR A 1 110 ? 15.554 -0.849 19.758 1.00 71.38 110 TYR A O 1
ATOM 872 N N . ALA A 1 111 ? 13.661 -0.053 20.661 1.00 66.69 111 ALA A N 1
ATOM 873 C CA . ALA A 1 111 ? 14.234 0.117 21.992 1.00 66.69 111 ALA A CA 1
ATOM 874 C C . ALA A 1 111 ? 14.286 -1.257 22.673 1.00 66.69 111 ALA A C 1
ATOM 876 O O . ALA A 1 111 ? 13.279 -1.765 23.166 1.00 66.69 111 ALA A O 1
ATOM 877 N N . SER A 1 112 ? 15.457 -1.887 22.647 1.00 51.94 112 SER A N 1
ATOM 878 C CA . SER A 1 112 ? 15.711 -3.150 23.335 1.00 51.94 112 SER A CA 1
ATOM 879 C C . SER A 1 112 ? 15.402 -3.008 24.826 1.00 51.94 112 SER A C 1
ATOM 881 O O . SER A 1 112 ? 15.867 -2.071 25.472 1.00 51.94 112 SER A O 1
ATOM 883 N N . ALA A 1 113 ? 14.660 -3.962 25.391 1.00 54.88 113 ALA A N 1
ATOM 884 C CA . ALA A 1 113 ? 14.357 -4.006 26.825 1.00 54.88 113 ALA A CA 1
ATOM 885 C C . ALA A 1 113 ? 15.610 -4.117 27.727 1.00 54.88 113 ALA A C 1
ATOM 887 O O . ALA A 1 113 ? 15.505 -3.871 28.924 1.00 54.88 113 ALA A O 1
ATOM 888 N N . ASP A 1 114 ? 16.772 -4.445 27.149 1.00 50.97 114 ASP A N 1
ATOM 889 C CA . ASP A 1 114 ? 18.059 -4.634 27.838 1.00 50.97 114 ASP A CA 1
ATOM 890 C C . ASP A 1 114 ? 19.012 -3.432 27.747 1.00 50.97 114 ASP A C 1
ATOM 892 O O . ASP A 1 114 ? 20.127 -3.480 28.272 1.00 50.97 114 ASP A O 1
ATOM 896 N N . ASP A 1 115 ? 18.620 -2.343 27.084 1.00 50.47 115 ASP A N 1
ATOM 897 C CA . ASP A 1 115 ? 19.527 -1.213 26.900 1.00 50.47 115 ASP A CA 1
ATOM 898 C C . ASP A 1 115 ? 19.468 -0.263 28.108 1.00 50.47 115 ASP A C 1
ATOM 900 O O . ASP A 1 115 ? 18.824 0.786 28.093 1.00 50.47 115 ASP A O 1
ATOM 904 N N . HIS A 1 116 ? 20.163 -0.641 29.186 1.00 49.59 116 HIS A N 1
ATOM 905 C CA . HIS A 1 116 ? 20.337 0.164 30.406 1.00 49.59 116 HIS A CA 1
ATOM 906 C C . HIS A 1 116 ? 21.015 1.533 30.165 1.00 49.59 116 HIS A C 1
ATOM 908 O O . HIS A 1 116 ? 21.097 2.337 31.092 1.00 49.59 116 HIS A O 1
ATOM 914 N N . ASN A 1 117 ? 21.484 1.809 28.940 1.00 47.59 117 ASN A N 1
ATOM 915 C CA . ASN A 1 117 ? 22.076 3.080 28.516 1.00 47.59 117 ASN A CA 1
ATOM 916 C C . ASN A 1 117 ? 21.332 3.756 27.351 1.00 47.59 117 ASN A C 1
ATOM 918 O O . ASN A 1 117 ? 21.819 4.765 26.831 1.00 47.59 117 ASN A O 1
ATOM 922 N N . ALA A 1 118 ? 20.158 3.261 26.940 1.00 48.12 118 ALA A N 1
ATOM 923 C CA . ALA A 1 118 ? 19.345 4.006 25.989 1.00 48.12 118 ALA A CA 1
ATOM 924 C C . ALA A 1 118 ? 18.965 5.357 26.622 1.00 48.12 118 ALA A C 1
ATOM 926 O O . ALA A 1 118 ? 18.481 5.379 27.761 1.00 48.12 118 ALA A O 1
ATOM 927 N N . PRO A 1 119 ? 19.178 6.497 25.931 1.00 43.88 119 PRO A N 1
ATOM 928 C CA . PRO A 1 119 ? 18.750 7.784 26.450 1.00 43.88 119 PRO A CA 1
ATOM 929 C C . PRO A 1 119 ? 17.254 7.665 26.691 1.00 43.88 119 PRO A C 1
ATOM 931 O O . PRO A 1 119 ? 16.529 7.384 25.736 1.00 43.88 119 PRO A O 1
ATOM 934 N N . LEU A 1 120 ? 16.838 7.811 27.959 1.00 48.75 120 LEU A N 1
ATOM 935 C CA . LEU A 1 120 ? 15.445 7.821 28.400 1.00 48.75 120 LEU A CA 1
ATOM 936 C C . LEU A 1 120 ? 14.636 8.522 27.319 1.00 48.75 120 LEU A C 1
ATOM 938 O O . LEU A 1 120 ? 14.735 9.742 27.166 1.00 48.75 120 LEU A O 1
ATOM 942 N N . LEU A 1 121 ? 13.937 7.734 26.498 1.00 50.84 121 LEU A N 1
ATOM 943 C CA . LEU A 1 121 ? 13.133 8.270 25.419 1.00 50.84 121 LEU A CA 1
ATOM 944 C C . LEU A 1 121 ? 12.054 9.057 26.134 1.00 50.84 121 LEU A C 1
ATOM 946 O O . LEU A 1 121 ? 11.119 8.470 26.677 1.00 50.84 121 LEU A O 1
ATOM 950 N N . ASN A 1 122 ? 12.275 10.371 26.212 1.00 46.91 122 ASN A N 1
ATOM 951 C CA . ASN A 1 122 ? 11.395 11.324 26.853 1.00 46.91 122 ASN A CA 1
ATOM 952 C C . ASN A 1 122 ? 9.986 10.963 26.393 1.00 46.91 122 ASN A C 1
ATOM 954 O O . ASN A 1 122 ? 9.735 10.903 25.185 1.00 46.91 122 ASN A O 1
ATOM 958 N N . SER A 1 123 ? 9.154 10.547 27.343 1.00 45.69 123 SER A N 1
ATOM 959 C CA . SER A 1 123 ? 7.910 9.820 27.125 1.00 45.69 123 SER A CA 1
ATOM 960 C C . SER A 1 123 ? 6.933 10.692 26.340 1.00 45.69 123 SER A C 1
ATOM 962 O O . SER A 1 123 ? 6.082 11.384 26.888 1.00 45.69 123 SER A O 1
ATOM 964 N N . ASN A 1 124 ? 7.076 10.694 25.016 1.00 46.69 124 ASN A N 1
ATOM 965 C CA . ASN A 1 124 ? 6.243 11.496 24.143 1.00 46.69 124 ASN A CA 1
ATOM 966 C C . ASN A 1 124 ? 4.829 10.915 24.157 1.00 46.69 124 ASN A C 1
ATOM 968 O O . ASN A 1 124 ? 4.614 9.754 23.808 1.00 46.69 124 ASN A O 1
ATOM 972 N N . MET A 1 125 ? 3.854 11.757 24.505 1.00 50.16 125 MET A N 1
ATOM 973 C CA . MET A 1 125 ? 2.423 11.425 24.565 1.00 50.16 125 MET A CA 1
ATOM 974 C C . MET A 1 125 ? 1.866 10.821 23.258 1.00 50.16 125 MET A C 1
ATOM 976 O O . MET A 1 125 ? 0.822 10.180 23.268 1.00 50.16 125 MET A O 1
ATOM 980 N N . PHE A 1 126 ? 2.582 10.965 22.138 1.00 51.91 126 PHE A N 1
ATOM 981 C CA . PHE A 1 126 ? 2.248 10.397 20.824 1.00 51.91 126 PHE A CA 1
ATOM 982 C C . PHE A 1 126 ? 2.507 8.886 20.684 1.00 51.91 126 PHE A C 1
ATOM 984 O O . PHE A 1 126 ? 2.157 8.280 19.667 1.00 51.91 126 PHE A O 1
ATOM 991 N N . SER A 1 127 ? 3.119 8.270 21.692 1.00 43.84 127 SER A N 1
ATOM 992 C CA . SER A 1 127 ? 3.441 6.840 21.724 1.00 43.84 127 SER A CA 1
ATOM 993 C C . SER A 1 127 ? 2.290 5.953 22.205 1.00 43.84 127 SER A C 1
ATOM 995 O O . SER A 1 127 ? 2.419 4.732 22.218 1.00 43.84 127 SER A O 1
ATOM 997 N N . LEU A 1 128 ? 1.159 6.545 22.594 1.00 51.91 128 LEU A N 1
ATOM 998 C CA . LEU A 1 128 ? 0.029 5.840 23.188 1.00 51.91 128 LEU A CA 1
ATOM 999 C C . LEU A 1 128 ? -1.108 5.705 22.169 1.00 51.91 128 LEU A C 1
ATOM 1001 O O . LEU A 1 128 ? -1.877 6.635 21.945 1.00 51.91 128 LEU A O 1
ATOM 1005 N N . SER A 1 129 ? -1.223 4.537 21.541 1.00 50.19 129 SER A N 1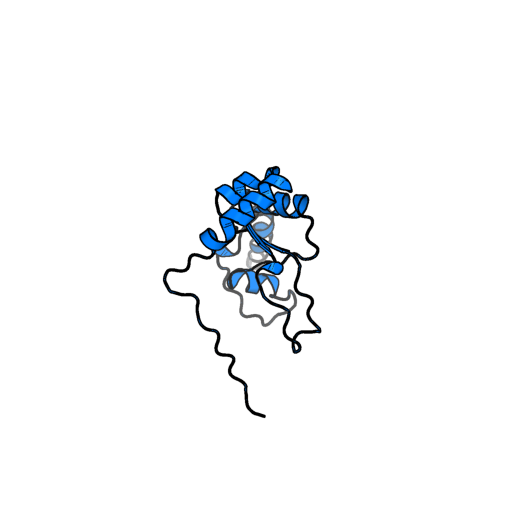
ATOM 1006 C CA . SER A 1 129 ? -2.405 4.162 20.761 1.00 50.19 129 SER A CA 1
ATOM 1007 C C . SER A 1 129 ? -2.740 2.690 20.980 1.00 50.19 129 SER A C 1
ATOM 1009 O O . SER A 1 129 ? -1.845 1.846 20.952 1.00 50.19 129 SER A O 1
ATOM 1011 N N . GLY A 1 130 ? -4.024 2.398 21.205 1.00 46.47 130 GLY A N 1
ATOM 1012 C CA . GLY A 1 130 ? -4.570 1.053 21.398 1.00 46.47 130 GLY A CA 1
ATOM 1013 C C . GLY A 1 130 ? -5.404 0.905 22.678 1.00 46.47 130 GLY A C 1
ATOM 1014 O O . GLY A 1 130 ? -5.185 1.594 23.674 1.00 46.47 130 GLY A O 1
ATOM 1015 N N . SER A 1 131 ? -6.334 -0.053 22.673 1.00 49.16 131 SER A N 1
ATOM 1016 C CA . SER A 1 131 ? -7.313 -0.378 23.731 1.00 49.16 131 SER A CA 1
ATOM 1017 C C . SER A 1 131 ? -6.724 -0.913 25.054 1.00 49.16 131 SER A C 1
ATOM 1019 O O . SER A 1 131 ? -7.451 -1.395 25.919 1.00 49.16 131 SER A O 1
ATOM 1021 N N . ARG A 1 132 ? -5.403 -0.797 25.265 1.00 46.66 132 ARG A N 1
ATOM 1022 C CA . ARG A 1 132 ? -4.707 -1.131 26.526 1.00 46.66 132 ARG A CA 1
ATOM 1023 C C . ARG A 1 132 ? -4.238 0.102 27.306 1.00 46.66 132 ARG A C 1
ATOM 1025 O O . ARG A 1 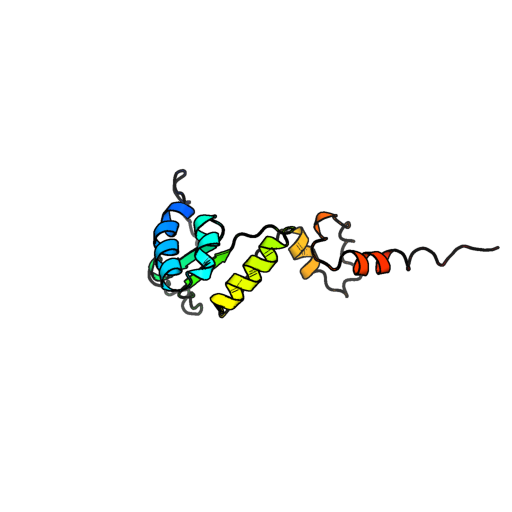132 ? -3.258 0.030 28.046 1.00 46.66 132 ARG A O 1
ATOM 1032 N N . PHE A 1 133 ? -4.945 1.223 27.173 1.00 51.12 133 PHE A N 1
ATOM 1033 C CA . PHE A 1 133 ? -4.611 2.488 27.839 1.00 51.12 133 PHE A CA 1
ATOM 1034 C C . PHE A 1 133 ? -4.467 2.358 29.374 1.00 51.12 133 PHE A C 1
ATOM 1036 O O . PHE A 1 133 ? -3.574 2.959 29.961 1.00 51.12 133 PHE A O 1
ATOM 1043 N N . PHE A 1 134 ? -5.264 1.509 30.036 1.00 46.41 134 PHE A N 1
ATOM 1044 C CA . PHE A 1 134 ? -5.242 1.382 31.505 1.00 46.41 134 PHE A CA 1
ATOM 1045 C C . PHE A 1 134 ? -4.181 0.416 32.062 1.00 46.41 134 PHE A C 1
ATOM 1047 O O . PHE A 1 134 ? -3.732 0.576 33.195 1.00 46.41 134 PHE A O 1
ATOM 1054 N N . GLY A 1 135 ? -3.733 -0.571 31.279 1.00 46.34 135 GLY A N 1
ATOM 1055 C CA . GLY A 1 135 ? -2.784 -1.586 31.758 1.00 46.34 135 GLY A CA 1
ATOM 1056 C C . GLY A 1 135 ? -1.326 -1.114 31.800 1.00 46.34 135 GLY A C 1
ATOM 1057 O O . GLY A 1 135 ? -0.535 -1.626 32.591 1.00 46.34 135 GLY A O 1
ATOM 1058 N N . ALA A 1 136 ? -0.965 -0.139 30.959 1.00 44.38 136 ALA A N 1
ATOM 1059 C CA . ALA A 1 136 ? 0.398 0.385 30.868 1.00 44.38 136 ALA A CA 1
ATOM 1060 C C . ALA A 1 136 ? 0.680 1.505 31.889 1.00 44.38 136 ALA A C 1
ATOM 1062 O O . ALA A 1 136 ? 1.788 1.572 32.414 1.00 44.38 136 ALA A O 1
ATOM 1063 N N . ILE A 1 137 ? -0.323 2.320 32.247 1.00 45.62 137 ILE A N 1
ATOM 1064 C CA . ILE A 1 137 ? -0.181 3.388 33.257 1.00 45.62 137 ILE A CA 1
ATOM 1065 C C . ILE A 1 137 ? -0.072 2.804 34.678 1.00 45.62 137 ILE A C 1
ATOM 1067 O O . ILE A 1 137 ? 0.671 3.319 35.512 1.00 45.62 137 ILE A O 1
ATOM 1071 N N . SER A 1 138 ? -0.731 1.671 34.958 1.00 38.56 138 SER A N 1
ATOM 1072 C CA . SER A 1 138 ? -0.651 1.035 36.283 1.00 38.56 138 SER A CA 1
ATOM 1073 C C . SER A 1 138 ? 0.751 0.509 36.630 1.00 38.56 138 SER A C 1
ATOM 1075 O O . SER A 1 138 ? 1.033 0.288 37.807 1.00 38.56 138 SER A O 1
ATOM 1077 N N . ARG A 1 139 ? 1.639 0.314 35.642 1.00 44.78 139 ARG A N 1
ATOM 1078 C CA . ARG A 1 139 ? 3.019 -0.142 35.882 1.00 44.78 139 ARG A CA 1
ATOM 1079 C C . ARG A 1 139 ? 3.991 0.999 36.190 1.00 44.78 139 ARG A C 1
ATOM 1081 O O . ARG A 1 139 ? 5.005 0.744 36.825 1.00 44.78 139 ARG A O 1
ATOM 1088 N N . SER A 1 140 ? 3.682 2.241 35.807 1.00 41.81 140 SER A N 1
ATOM 1089 C CA . SER A 1 140 ? 4.549 3.401 36.070 1.00 41.81 140 SER A CA 1
ATOM 1090 C C . SER A 1 140 ? 4.224 4.147 37.369 1.00 41.81 140 SER A C 1
ATOM 1092 O O . SER A 1 140 ? 5.031 4.957 37.806 1.00 41.81 140 SER A O 1
ATOM 1094 N N . ILE A 1 141 ? 3.080 3.882 38.012 1.00 45.72 141 ILE A N 1
ATOM 1095 C CA . ILE A 1 141 ? 2.714 4.519 39.295 1.00 45.72 141 ILE A CA 1
ATOM 1096 C C . ILE A 1 141 ? 3.172 3.684 40.506 1.00 45.72 141 ILE A C 1
ATOM 1098 O O . ILE A 1 141 ? 3.425 4.236 41.572 1.00 45.72 141 ILE A O 1
ATOM 1102 N N . ASN A 1 142 ? 3.377 2.372 40.351 1.00 42.03 142 ASN A N 1
ATOM 1103 C CA . ASN A 1 142 ? 3.707 1.490 41.480 1.00 42.03 142 ASN A CA 1
ATOM 1104 C C . ASN A 1 142 ? 5.219 1.299 41.744 1.00 42.03 142 ASN A C 1
ATOM 1106 O O . ASN A 1 142 ? 5.596 0.430 42.521 1.00 42.03 142 ASN A O 1
ATOM 1110 N N . LEU A 1 143 ? 6.089 2.104 41.118 1.00 45.12 143 LEU A N 1
ATOM 1111 C CA . LEU A 1 143 ? 7.546 2.088 41.354 1.00 45.12 143 LEU A CA 1
ATOM 1112 C C . LEU A 1 143 ? 8.102 3.393 41.963 1.00 45.12 143 LEU A C 1
ATOM 1114 O O . LEU A 1 143 ? 9.311 3.518 42.125 1.00 45.12 143 LEU A O 1
ATOM 1118 N N . GLY A 1 144 ? 7.238 4.358 42.307 1.00 41.50 144 GLY A N 1
ATOM 1119 C CA . GLY A 1 144 ? 7.640 5.683 42.808 1.00 41.50 144 GLY A CA 1
ATOM 1120 C C . GLY A 1 144 ? 7.150 6.048 44.213 1.00 41.50 144 GLY A C 1
ATOM 1121 O O . GLY A 1 144 ? 7.333 7.187 44.627 1.00 41.50 144 GLY A O 1
ATOM 1122 N N . MET A 1 145 ? 6.515 5.127 44.949 1.00 37.84 145 MET A N 1
ATOM 1123 C CA . MET A 1 145 ? 5.923 5.427 46.267 1.00 37.84 145 MET A CA 1
ATOM 1124 C C . MET A 1 145 ? 6.244 4.409 47.376 1.00 37.84 145 MET A C 1
ATOM 1126 O O . MET A 1 145 ? 5.521 4.313 48.362 1.00 37.84 145 MET A O 1
ATOM 1130 N N . LEU A 1 146 ? 7.367 3.695 47.266 1.00 40.12 146 LEU A N 1
ATOM 1131 C CA . LEU A 1 146 ? 7.964 2.956 48.385 1.00 40.12 146 LEU A CA 1
ATOM 1132 C C . LEU A 1 146 ? 9.407 3.421 48.589 1.00 40.12 146 LEU A C 1
ATOM 1134 O O . LEU A 1 146 ? 10.330 2.781 48.102 1.00 40.12 146 LEU A O 1
ATOM 1138 N N . ASN A 1 147 ? 9.568 4.589 49.219 1.00 41.72 147 ASN A N 1
ATOM 1139 C CA . ASN A 1 147 ? 10.679 4.946 50.119 1.00 41.72 147 ASN A CA 1
ATOM 1140 C C . ASN A 1 147 ? 10.625 6.446 50.456 1.00 41.72 147 ASN A C 1
ATOM 1142 O O . ASN A 1 147 ? 11.321 7.245 49.841 1.00 41.72 147 ASN A O 1
ATOM 1146 N N . ASN A 1 148 ? 9.775 6.830 51.413 1.00 39.78 148 ASN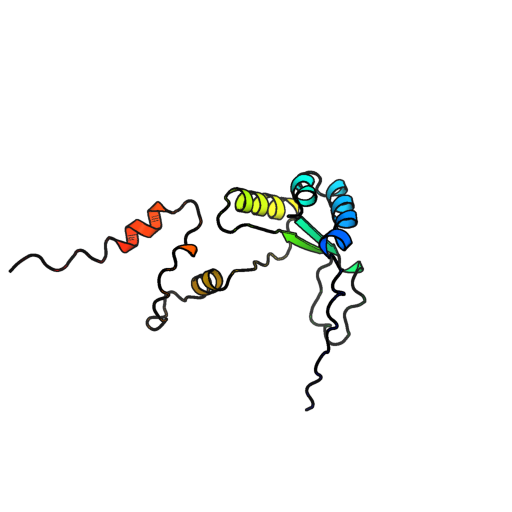 A N 1
ATOM 1147 C CA . ASN A 1 148 ? 10.217 7.566 52.607 1.00 39.78 148 ASN A CA 1
ATOM 1148 C C . ASN A 1 148 ? 9.025 7.802 53.548 1.00 39.78 148 ASN A C 1
ATOM 1150 O O . ASN A 1 148 ? 8.299 8.787 53.439 1.00 39.78 148 ASN A O 1
ATOM 1154 N N . SER A 1 149 ? 8.833 6.881 54.488 1.00 39.16 149 SER A N 1
ATOM 1155 C CA . SER A 1 149 ? 8.032 7.103 55.690 1.00 39.16 149 SER A CA 1
ATOM 1156 C C . SER A 1 149 ? 8.839 6.596 56.880 1.00 39.16 149 SER A C 1
ATOM 1158 O O . SER A 1 149 ? 9.038 5.386 56.979 1.00 39.16 149 SER A O 1
ATOM 1160 N N . ASN A 1 150 ? 9.217 7.531 57.763 1.00 38.34 150 ASN A N 1
ATOM 1161 C CA . ASN A 1 150 ? 9.772 7.349 59.116 1.00 38.34 150 ASN A CA 1
ATOM 1162 C C . ASN A 1 150 ? 11.236 6.855 59.139 1.00 38.34 150 ASN A C 1
ATOM 1164 O O . ASN A 1 150 ? 11.563 5.870 58.492 1.00 38.34 150 ASN A O 1
ATOM 1168 N N . SER A 1 151 ? 12.188 7.481 59.835 1.00 38.12 151 SER A N 1
ATOM 1169 C CA . SER A 1 151 ? 12.167 8.357 61.016 1.00 38.12 151 SER A CA 1
ATOM 1170 C C . SER A 1 151 ? 13.438 9.200 61.075 1.00 38.12 151 SER A C 1
ATOM 1172 O O . SER A 1 151 ? 14.452 8.766 60.485 1.00 38.12 151 SER A O 1
#